Protein AF-A0A5R8P8K2-F1 (afdb_monomer_lite)

Structure (mmCIF, N/CA/C/O backbone):
data_AF-A0A5R8P8K2-F1
#
_entry.id   AF-A0A5R8P8K2-F1
#
loop_
_atom_site.group_PDB
_atom_site.id
_atom_site.type_symbol
_atom_site.label_atom_id
_atom_site.label_alt_id
_atom_site.label_comp_id
_atom_site.label_asym_id
_atom_site.label_entity_id
_atom_site.label_seq_id
_atom_site.pdbx_PDB_ins_code
_atom_site.Cartn_x
_atom_site.Cartn_y
_atom_site.Cartn_z
_atom_site.occupancy
_atom_site.B_iso_or_equiv
_atom_site.auth_seq_id
_atom_site.auth_comp_id
_atom_site.auth_asym_id
_atom_site.auth_atom_id
_atom_site.pdbx_PDB_model_num
ATOM 1 N N . MET A 1 1 ? -7.585 -4.023 28.146 1.00 36.91 1 MET A N 1
ATOM 2 C CA . MET A 1 1 ? -7.656 -3.588 26.735 1.00 36.91 1 MET A CA 1
ATOM 3 C C . MET A 1 1 ? -6.876 -4.606 25.929 1.00 36.91 1 MET A C 1
ATOM 5 O O . MET A 1 1 ? -5.695 -4.771 26.198 1.00 36.91 1 MET A O 1
ATOM 9 N N . LYS A 1 2 ? -7.540 -5.395 25.075 1.00 43.34 2 LYS A N 1
ATOM 10 C CA . LYS A 1 2 ? -6.828 -6.349 24.219 1.00 43.34 2 LYS A CA 1
ATOM 11 C C . LYS A 1 2 ? -6.118 -5.532 23.149 1.00 43.34 2 LYS A C 1
ATOM 13 O O . LYS A 1 2 ? -6.754 -4.705 22.506 1.00 43.34 2 LYS A O 1
ATOM 18 N N . GLN A 1 3 ? -4.813 -5.733 23.046 1.00 44.41 3 GLN A N 1
ATOM 19 C CA . GLN A 1 3 ? -3.959 -5.256 21.972 1.00 44.41 3 GLN A CA 1
ATOM 20 C C . GLN A 1 3 ? -4.504 -5.870 20.674 1.00 44.41 3 GLN A C 1
ATOM 22 O O . GLN A 1 3 ? -4.103 -6.954 20.279 1.00 44.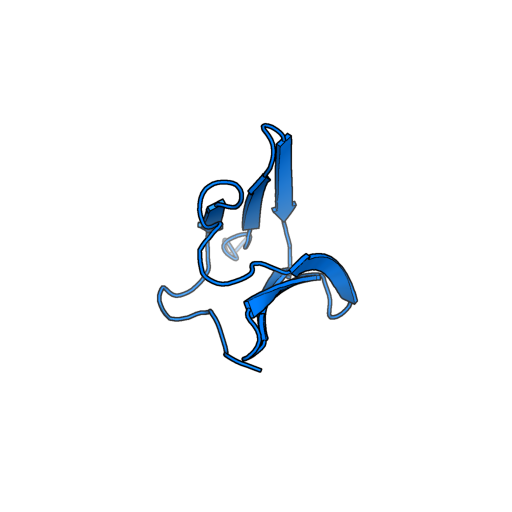41 3 GLN A O 1
ATOM 27 N N . GLN A 1 4 ? -5.535 -5.258 20.083 1.00 50.75 4 GLN A N 1
ATOM 28 C CA . GLN A 1 4 ? -5.773 -5.422 18.658 1.00 50.75 4 GLN A CA 1
ATOM 29 C C . GLN A 1 4 ? -4.533 -4.809 18.031 1.00 50.75 4 GLN A C 1
ATOM 31 O O . GLN A 1 4 ? -4.338 -3.598 18.140 1.00 50.75 4 GLN A O 1
ATOM 36 N N . ASP A 1 5 ? -3.642 -5.663 17.532 1.00 58.28 5 ASP A N 1
ATOM 37 C CA . ASP A 1 5 ? -2.488 -5.258 16.746 1.00 58.28 5 ASP A CA 1
ATOM 38 C C . ASP A 1 5 ? -2.952 -4.181 15.765 1.00 58.28 5 ASP A C 1
ATOM 40 O O . ASP A 1 5 ? -3.749 -4.453 14.867 1.00 58.28 5 ASP A O 1
ATOM 44 N N . GLN A 1 6 ? -2.553 -2.930 16.012 1.00 63.72 6 GLN A N 1
ATOM 45 C CA . GLN A 1 6 ? -2.904 -1.817 15.141 1.00 63.72 6 GLN A CA 1
ATOM 46 C C . GLN A 1 6 ? -2.263 -2.116 13.792 1.00 63.72 6 GLN A C 1
ATOM 48 O O . GLN A 1 6 ? -1.048 -1.964 13.639 1.00 63.72 6 GLN A O 1
ATOM 53 N N . ARG A 1 7 ? -3.069 -2.589 12.837 1.00 78.44 7 ARG A N 1
ATOM 54 C CA . ARG A 1 7 ? -2.599 -2.836 11.481 1.00 78.44 7 ARG A CA 1
ATOM 55 C C . ARG A 1 7 ? -2.090 -1.523 10.920 1.00 78.44 7 ARG A C 1
ATOM 57 O O . ARG A 1 7 ? -2.722 -0.472 11.071 1.00 78.44 7 ARG A O 1
ATOM 64 N N . SER A 1 8 ? -0.913 -1.578 10.316 1.00 85.88 8 SER A N 1
ATOM 65 C CA . SER A 1 8 ? -0.352 -0.413 9.656 1.00 85.88 8 SER A CA 1
ATOM 66 C C . SER A 1 8 ? 0.326 -0.786 8.360 1.00 85.88 8 SER A C 1
ATOM 68 O O . SER A 1 8 ? 1.083 -1.758 8.322 1.00 85.88 8 SER A O 1
ATOM 70 N N . ILE A 1 9 ? 0.087 0.033 7.343 1.00 87.69 9 ILE A N 1
ATOM 71 C CA . ILE A 1 9 ? 0.757 -0.035 6.051 1.00 87.69 9 ILE A CA 1
ATOM 72 C C . ILE A 1 9 ? 1.612 1.216 5.947 1.00 87.69 9 ILE A C 1
ATOM 74 O O . ILE A 1 9 ? 1.087 2.331 5.936 1.00 87.69 9 ILE A O 1
ATOM 78 N N . THR A 1 10 ? 2.925 1.033 5.894 1.00 89.69 10 THR A N 1
ATOM 79 C CA . THR A 1 10 ? 3.849 2.119 5.569 1.00 89.69 10 THR A CA 1
ATOM 80 C C . THR A 1 10 ? 4.299 1.946 4.133 1.00 89.69 10 THR A C 1
ATOM 82 O O . THR A 1 10 ? 4.824 0.895 3.777 1.00 89.69 10 THR A O 1
ATOM 85 N N . ILE A 1 11 ? 4.084 2.967 3.318 1.00 88.31 11 ILE A N 1
ATOM 86 C CA . ILE A 1 11 ? 4.490 3.014 1.920 1.00 88.31 11 ILE A CA 1
ATOM 87 C C . ILE A 1 11 ? 5.662 3.978 1.830 1.00 88.31 11 ILE A C 1
ATOM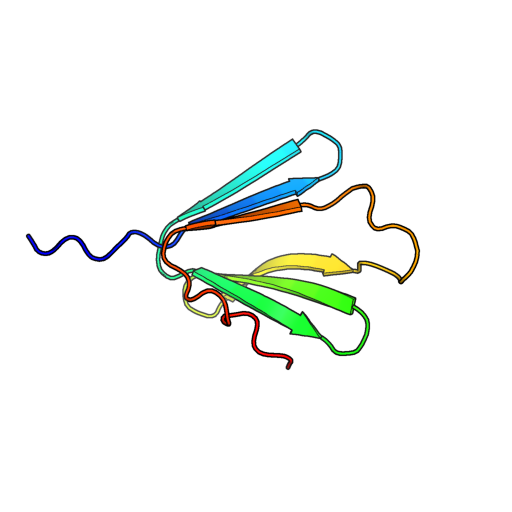 89 O O . ILE A 1 11 ? 5.534 5.123 2.261 1.00 88.31 11 ILE A O 1
ATOM 93 N N . ASN A 1 12 ? 6.782 3.538 1.266 1.00 86.62 12 ASN A N 1
ATOM 94 C CA . ASN A 1 12 ? 7.851 4.448 0.865 1.00 86.62 12 ASN A CA 1
ATOM 95 C C . ASN A 1 12 ? 7.858 4.526 -0.656 1.00 86.62 12 ASN A C 1
ATOM 97 O O . ASN A 1 12 ? 7.987 3.479 -1.289 1.00 86.62 12 ASN A O 1
ATOM 101 N N . PHE A 1 13 ? 7.705 5.724 -1.218 1.00 82.75 13 PHE A N 1
ATOM 102 C CA . PHE A 1 13 ? 7.799 5.982 -2.653 1.00 82.75 13 PHE A CA 1
ATOM 103 C C . PHE A 1 13 ? 8.427 7.347 -2.916 1.00 82.75 13 PHE A C 1
ATOM 105 O O . PHE A 1 13 ? 8.129 8.298 -2.213 1.00 82.75 13 PHE A O 1
ATOM 112 N N . ASP A 1 14 ? 9.321 7.437 -3.903 1.00 79.56 14 ASP A N 1
ATOM 113 C CA . ASP A 1 14 ? 9.958 8.701 -4.325 1.00 79.56 14 ASP A CA 1
ATOM 114 C C . ASP A 1 14 ? 10.615 9.512 -3.180 1.00 79.56 14 ASP A C 1
ATOM 116 O O . ASP A 1 14 ? 10.640 10.738 -3.174 1.00 79.56 14 ASP A O 1
ATOM 120 N N . GLY A 1 15 ? 11.137 8.819 -2.159 1.00 81.88 15 GLY A N 1
ATOM 121 C CA . GLY A 1 15 ? 11.716 9.446 -0.962 1.00 81.88 15 GLY A CA 1
ATOM 122 C C . GLY A 1 15 ? 10.693 9.945 0.067 1.00 81.88 15 GLY A C 1
ATOM 123 O O . GLY A 1 15 ? 11.087 10.393 1.144 1.00 81.88 15 GLY A O 1
ATOM 124 N N . GLU A 1 16 ? 9.398 9.822 -0.217 1.00 84.62 16 GLU A N 1
ATOM 125 C CA . GLU A 1 16 ? 8.310 10.084 0.718 1.00 84.62 16 GLU A CA 1
ATOM 126 C C . GLU A 1 16 ? 7.910 8.809 1.465 1.00 84.62 16 GLU A C 1
ATOM 128 O O . GLU A 1 16 ? 7.956 7.698 0.932 1.00 84.62 16 GLU A O 1
ATOM 133 N N . GLN A 1 17 ? 7.498 8.976 2.721 1.00 89.56 17 GLN A N 1
ATOM 134 C CA . GLN A 1 17 ? 6.964 7.905 3.552 1.00 89.56 17 GLN A CA 1
ATOM 135 C C . GLN A 1 17 ? 5.553 8.272 4.006 1.00 89.56 17 GLN A C 1
ATOM 137 O O . GLN A 1 17 ? 5.356 9.276 4.691 1.00 89.56 17 GLN A O 1
ATOM 142 N N . ILE A 1 18 ? 4.582 7.421 3.679 1.00 90.44 18 ILE A N 1
ATOM 143 C CA . ILE A 1 18 ? 3.194 7.562 4.119 1.00 90.44 18 ILE A CA 1
ATOM 144 C C . ILE A 1 18 ? 2.827 6.366 4.985 1.00 90.44 18 ILE A C 1
ATOM 146 O O . ILE A 1 18 ? 3.024 5.219 4.591 1.00 90.44 18 ILE A O 1
ATOM 150 N N . LYS A 1 19 ? 2.279 6.627 6.171 1.00 90.31 19 LYS A N 1
ATOM 151 C CA . LYS A 1 19 ? 1.842 5.590 7.105 1.00 90.31 19 LYS A CA 1
ATOM 152 C C . LYS A 1 19 ? 0.335 5.656 7.313 1.00 90.31 19 LYS A C 1
ATOM 154 O O . LYS A 1 19 ? -0.174 6.651 7.821 1.00 90.31 19 LYS A O 1
ATOM 159 N N . TYR A 1 20 ? -0.345 4.558 7.007 1.00 89.25 20 TYR A N 1
ATOM 160 C CA . TYR A 1 20 ? -1.757 4.341 7.305 1.00 89.25 20 TYR A CA 1
ATOM 161 C C . TYR A 1 20 ? -1.884 3.425 8.527 1.00 89.25 20 TYR A C 1
ATOM 163 O O . TYR A 1 20 ? -1.183 2.417 8.618 1.00 89.25 20 TYR A O 1
ATOM 171 N N . THR A 1 21 ? -2.746 3.774 9.485 1.00 86.69 21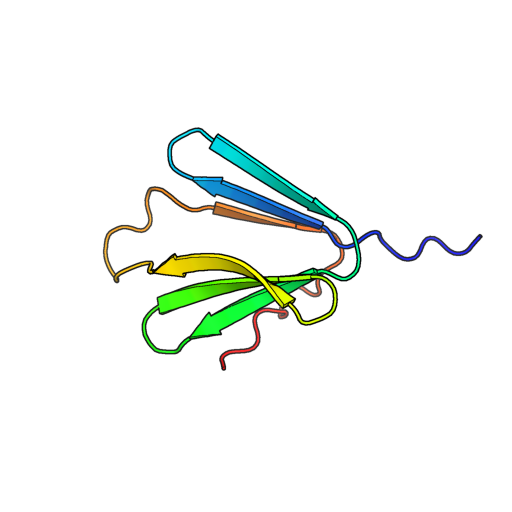 THR A N 1
ATOM 172 C CA . THR A 1 21 ? -2.976 3.010 10.726 1.00 86.69 21 THR A CA 1
ATOM 173 C C . THR A 1 21 ? -4.466 2.865 10.989 1.00 86.69 21 THR A C 1
ATOM 175 O O . THR A 1 21 ? -5.169 3.871 10.953 1.00 86.69 21 THR A O 1
ATOM 178 N N . GLY A 1 22 ? -4.933 1.663 11.326 1.00 84.38 22 GLY A N 1
ATOM 179 C CA . GLY A 1 22 ? -6.352 1.407 11.590 1.00 84.38 22 GLY A CA 1
ATOM 180 C C . GLY A 1 22 ? -6.817 0.115 10.931 1.00 84.38 22 GLY A C 1
ATOM 181 O O . GLY A 1 22 ? -6.042 -0.837 10.846 1.00 84.38 22 GLY A O 1
ATOM 182 N N . ASP A 1 23 ? -8.063 0.089 10.459 1.00 85.75 23 ASP A N 1
ATOM 183 C CA . ASP A 1 23 ? -8.566 -1.003 9.624 1.00 85.75 23 ASP A CA 1
ATOM 184 C C . ASP A 1 23 ? -8.147 -0.773 8.170 1.00 85.75 23 ASP A C 1
ATOM 186 O O . ASP A 1 23 ? -8.869 -0.191 7.361 1.00 85.75 23 ASP A O 1
ATOM 190 N N . VAL A 1 24 ? -6.895 -1.130 7.891 1.00 87.50 24 VAL A N 1
ATOM 191 C CA . VAL A 1 24 ? -6.246 -0.924 6.597 1.00 87.50 24 VAL A CA 1
ATOM 192 C C . VAL A 1 24 ? -6.003 -2.256 5.893 1.00 87.50 24 VAL A C 1
ATOM 194 O O . VAL A 1 24 ? -5.681 -3.253 6.541 1.00 87.50 24 VAL A O 1
ATOM 197 N N . GLU A 1 25 ? -6.106 -2.270 4.564 1.00 87.06 25 GLU A 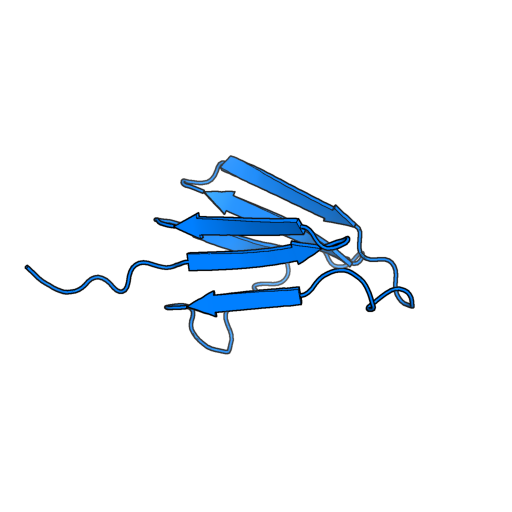N 1
ATOM 198 C CA . GLU A 1 25 ? -5.833 -3.434 3.711 1.00 87.06 25 GLU A CA 1
ATOM 199 C C . GLU A 1 25 ? -4.963 -3.035 2.511 1.00 87.06 25 GLU A C 1
ATOM 201 O O . GLU A 1 25 ? -5.102 -1.932 1.981 1.00 87.06 25 GLU A O 1
ATOM 206 N N . LEU A 1 26 ? -4.083 -3.937 2.064 1.00 85.31 26 LEU A N 1
ATOM 207 C CA . LEU A 1 26 ? -3.304 -3.789 0.832 1.00 85.31 26 LEU A CA 1
ATOM 208 C C . LEU A 1 26 ? -3.854 -4.758 -0.218 1.00 85.31 26 LEU A C 1
ATOM 210 O O . LEU A 1 26 ? -3.884 -5.963 0.016 1.00 85.31 26 LEU A O 1
ATOM 214 N N . LYS A 1 27 ? -4.257 -4.245 -1.380 1.00 86.06 27 LYS A N 1
ATOM 215 C CA . LYS A 1 27 ? -4.774 -5.037 -2.507 1.00 86.06 27 LYS A CA 1
ATOM 216 C C . LYS A 1 27 ? -3.894 -4.832 -3.728 1.00 86.06 27 LYS A C 1
ATOM 218 O O . LYS A 1 27 ? -3.336 -3.750 -3.918 1.00 86.06 27 LYS A O 1
ATOM 223 N N . LYS A 1 28 ? -3.783 -5.851 -4.576 1.00 83.56 28 LYS A N 1
ATOM 224 C CA . LYS A 1 28 ? -3.039 -5.779 -5.836 1.00 83.56 28 LYS A CA 1
ATOM 225 C C . LYS A 1 28 ? -3.894 -6.342 -6.964 1.00 83.56 28 LYS A C 1
ATOM 227 O O . LYS A 1 28 ? -4.440 -7.427 -6.824 1.00 83.56 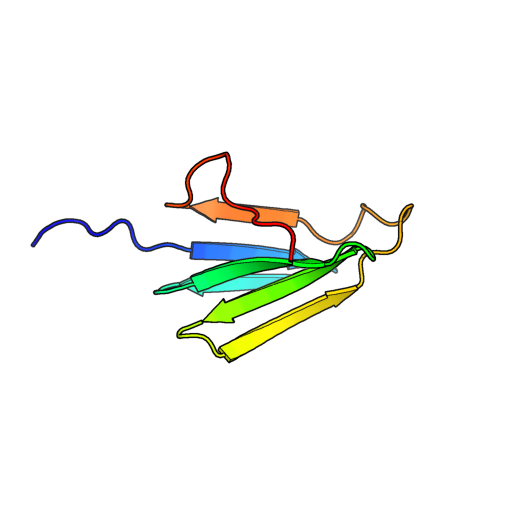28 LYS A O 1
ATOM 232 N N . THR A 1 29 ? -3.976 -5.628 -8.083 1.00 82.44 29 THR A N 1
ATOM 233 C CA . THR A 1 29 ? -4.608 -6.151 -9.301 1.00 82.44 29 THR A CA 1
ATOM 234 C C . THR A 1 29 ? -3.637 -6.998 -10.113 1.00 82.44 29 THR A C 1
ATOM 236 O O . THR A 1 29 ? -2.423 -6.761 -10.106 1.00 82.44 29 THR A O 1
ATOM 239 N N . ALA A 1 30 ? -4.184 -7.907 -10.924 1.00 77.62 30 ALA A N 1
ATOM 240 C CA . ALA A 1 30 ? -3.422 -8.733 -11.870 1.00 77.62 30 ALA A CA 1
ATOM 241 C C . ALA A 1 30 ? -2.505 -7.926 -12.818 1.00 77.62 30 ALA A C 1
ATOM 243 O O . ALA A 1 30 ? -1.473 -8.417 -13.274 1.00 77.62 30 ALA A O 1
ATOM 244 N N . ILE A 1 31 ? -2.849 -6.664 -13.099 1.00 78.56 31 ILE A N 1
ATOM 245 C CA . ILE A 1 31 ? -2.060 -5.766 -13.957 1.00 78.56 31 ILE A CA 1
ATOM 246 C C . ILE A 1 31 ? -0.953 -5.000 -13.208 1.00 78.56 31 ILE A C 1
ATOM 248 O O . ILE A 1 31 ? -0.256 -4.198 -13.825 1.00 78.56 31 ILE A O 1
ATOM 252 N N . GLY A 1 32 ? -0.774 -5.231 -11.901 1.00 79.38 32 GLY A N 1
ATOM 253 C CA . GLY A 1 32 ? 0.302 -4.639 -11.097 1.00 79.38 32 GLY A CA 1
ATOM 254 C C . GLY A 1 32 ? -0.047 -3.321 -10.400 1.00 79.38 32 GLY A C 1
ATOM 255 O O . GLY A 1 32 ? 0.854 -2.608 -9.963 1.00 79.38 32 GLY A O 1
ATOM 256 N N . THR A 1 33 ? -1.328 -2.964 -10.281 1.00 85.44 33 THR A N 1
ATOM 257 C CA . THR A 1 33 ? -1.736 -1.792 -9.490 1.00 85.44 33 THR A CA 1
ATOM 258 C C . THR A 1 33 ? -1.942 -2.184 -8.036 1.00 85.44 33 THR A C 1
ATOM 260 O O . THR A 1 33 ? -2.699 -3.106 -7.753 1.00 85.44 33 THR A O 1
ATOM 263 N N . PHE A 1 34 ? -1.291 -1.470 -7.122 1.00 86.38 34 PHE A N 1
ATOM 264 C CA . PHE A 1 34 ? -1.476 -1.612 -5.682 1.00 86.38 34 PHE A CA 1
ATOM 265 C C . PHE A 1 34 ? -2.480 -0.578 -5.174 1.00 86.38 34 PHE A C 1
ATOM 267 O O . PHE A 1 34 ? -2.484 0.559 -5.647 1.00 86.38 34 PHE A O 1
ATOM 274 N N . TYR A 1 35 ? -3.288 -0.963 -4.191 1.00 88.38 35 TYR A N 1
ATOM 275 C CA . TYR A 1 35 ? -4.279 -0.124 -3.526 1.00 88.38 35 TYR A CA 1
ATOM 276 C C . TYR A 1 35 ? -4.150 -0.294 -2.022 1.00 88.38 35 TYR A C 1
ATOM 278 O O . TYR A 1 35 ? -4.055 -1.423 -1.544 1.00 88.38 35 TYR A O 1
ATOM 286 N N . VAL A 1 36 ? -4.210 0.807 -1.282 1.00 88.88 36 VAL A N 1
ATOM 287 C CA . VAL A 1 36 ? -4.486 0.759 0.153 1.00 88.88 36 VAL A CA 1
ATOM 288 C C . VAL A 1 36 ? -5.922 1.186 0.372 1.00 88.88 36 VAL A C 1
ATOM 290 O O . VAL A 1 36 ? -6.322 2.265 -0.075 1.00 88.88 36 VAL A O 1
ATOM 293 N N . THR A 1 37 ? -6.683 0.339 1.058 1.00 89.69 37 THR A N 1
ATOM 294 C CA . THR A 1 37 ? -8.023 0.676 1.528 1.00 89.69 37 THR A CA 1
ATOM 295 C C . THR A 1 37 ? -8.026 0.895 3.031 1.00 89.69 37 THR A C 1
ATOM 297 O O . THR A 1 37 ? -7.322 0.194 3.752 1.00 89.69 37 THR A O 1
ATOM 300 N N . MET A 1 38 ? -8.806 1.865 3.497 1.00 88.38 38 MET A N 1
ATOM 301 C CA . MET A 1 38 ? -9.075 2.124 4.910 1.00 88.38 38 MET A CA 1
ATOM 302 C C . MET A 1 38 ? -10.589 2.185 5.092 1.00 88.38 38 MET A C 1
ATOM 304 O O . MET A 1 38 ? -11.250 2.901 4.344 1.00 88.38 38 MET A O 1
ATOM 308 N N . ASP A 1 39 ? -11.141 1.380 6.003 1.00 87.00 39 ASP A N 1
ATOM 309 C CA . ASP A 1 39 ? -12.598 1.268 6.214 1.00 87.00 39 ASP A CA 1
ATOM 310 C C . ASP A 1 39 ? -13.388 0.960 4.912 1.00 87.00 39 ASP A C 1
ATOM 312 O O . ASP A 1 39 ? -14.540 1.351 4.735 1.00 87.00 39 ASP A O 1
ATOM 316 N N . GLY A 1 40 ? -12.752 0.252 3.967 1.00 84.62 40 GLY A N 1
ATOM 317 C CA . GLY A 1 40 ? -13.317 -0.097 2.656 1.00 84.62 40 GLY A CA 1
ATOM 318 C C . GLY A 1 40 ? -13.158 0.965 1.557 1.00 84.62 40 GLY A C 1
ATOM 319 O O . GLY A 1 40 ? -13.480 0.684 0.402 1.00 84.62 40 GLY A O 1
ATOM 320 N N . GLU A 1 41 ? -12.617 2.145 1.866 1.00 87.75 41 GLU A N 1
ATOM 321 C CA . GLU A 1 41 ? -12.377 3.219 0.896 1.00 87.75 41 GLU A CA 1
ATOM 322 C C . GLU A 1 41 ? -10.925 3.234 0.414 1.00 87.75 41 GLU A C 1
ATOM 324 O O . GLU A 1 41 ? -10.001 3.029 1.196 1.00 87.75 41 GLU A O 1
ATOM 329 N N . VAL A 1 42 ? -10.692 3.499 -0.876 1.00 89.94 42 VAL A N 1
ATOM 330 C CA . VAL A 1 42 ? -9.330 3.611 -1.426 1.00 89.94 42 VAL A CA 1
ATOM 331 C C . VAL A 1 42 ? -8.711 4.936 -0.989 1.00 89.94 42 VAL A C 1
ATOM 333 O O . VAL A 1 42 ? -9.133 6.000 -1.434 1.00 89.94 42 VAL A O 1
ATOM 336 N N . VAL A 1 43 ? -7.671 4.862 -0.161 1.00 89.94 43 VAL A N 1
ATOM 337 C CA . VAL A 1 43 ? -6.919 6.031 0.331 1.00 89.94 43 VAL A CA 1
ATOM 338 C C . VAL A 1 43 ? -5.593 6.232 -0.398 1.00 89.94 43 VAL A C 1
ATOM 340 O O . VAL A 1 43 ? -4.993 7.303 -0.316 1.00 89.94 43 VAL A O 1
ATOM 343 N N . TRP A 1 44 ? -5.127 5.208 -1.115 1.00 89.62 44 TRP A N 1
ATOM 344 C CA . TRP A 1 44 ? -3.922 5.272 -1.934 1.00 89.62 44 TRP A CA 1
ATOM 345 C C . TRP A 1 44 ? -3.975 4.256 -3.070 1.00 89.62 44 TRP A C 1
ATOM 347 O O . TRP A 1 44 ? -4.484 3.148 -2.895 1.00 89.62 44 TRP A O 1
ATOM 357 N N . SER A 1 45 ? -3.405 4.603 -4.222 1.00 88.25 45 SER A N 1
ATOM 358 C CA . SER A 1 45 ? -3.229 3.667 -5.331 1.00 88.25 45 SER A CA 1
ATOM 359 C C . SER A 1 45 ? -2.021 4.028 -6.184 1.00 88.25 45 SER A C 1
ATOM 361 O O . SER A 1 45 ? -1.847 5.198 -6.519 1.00 88.25 45 SER A O 1
ATOM 363 N N . GLN A 1 46 ? -1.257 3.029 -6.620 1.00 85.38 46 GLN A N 1
ATOM 364 C CA . GLN A 1 46 ? -0.128 3.221 -7.529 1.00 85.38 46 GLN A CA 1
ATOM 365 C C . GLN A 1 46 ? -0.020 2.055 -8.506 1.00 85.38 46 GLN A C 1
ATOM 367 O O . GLN A 1 46 ? -0.017 0.887 -8.116 1.00 85.38 46 GLN A O 1
ATOM 372 N N . HIS A 1 47 ? 0.117 2.372 -9.791 1.00 83.12 47 HIS A N 1
ATOM 373 C CA . HIS A 1 47 ? 0.420 1.373 -10.809 1.00 83.12 47 HIS A CA 1
ATOM 374 C C . HIS A 1 47 ? 1.925 1.086 -10.839 1.00 83.12 47 HIS A C 1
ATOM 376 O O . HIS A 1 47 ? 2.718 1.988 -11.116 1.00 83.12 47 HIS A O 1
ATOM 382 N N . VAL A 1 48 ? 2.314 -0.164 -10.572 1.00 74.50 48 VAL A N 1
ATOM 383 C CA . VAL A 1 48 ? 3.705 -0.630 -10.635 1.00 74.50 48 VAL A CA 1
ATOM 384 C C . VAL A 1 48 ? 3.850 -1.516 -11.869 1.00 74.50 48 VAL A C 1
ATOM 386 O O . VAL A 1 48 ? 3.440 -2.676 -11.890 1.00 74.50 48 VAL A O 1
ATOM 389 N N . ARG A 1 49 ? 4.418 -0.952 -12.937 1.00 68.44 49 ARG A N 1
ATOM 390 C CA . ARG A 1 49 ? 4.643 -1.670 -14.196 1.00 68.44 49 ARG A CA 1
ATOM 391 C C . ARG A 1 49 ? 5.883 -2.558 -14.055 1.00 68.44 49 ARG A C 1
ATOM 393 O O . ARG A 1 49 ? 6.935 -2.071 -13.643 1.00 68.44 49 ARG A O 1
ATOM 400 N N . ASN A 1 50 ? 5.758 -3.842 -14.408 1.00 54.44 50 ASN A N 1
ATOM 401 C CA . ASN A 1 50 ? 6.852 -4.826 -14.399 1.00 54.44 50 ASN A CA 1
ATOM 402 C C . ASN A 1 50 ? 8.157 -4.225 -14.957 1.00 54.44 50 ASN A C 1
ATOM 404 O O . ASN A 1 50 ? 8.233 -3.924 -16.147 1.00 54.44 50 ASN A O 1
ATOM 408 N N . GLY A 1 51 ? 9.163 -4.051 -14.091 1.00 52.62 51 GLY A N 1
ATOM 409 C CA . GLY A 1 51 ? 10.491 -3.530 -14.442 1.00 52.62 51 GLY A CA 1
ATOM 410 C C . GLY A 1 51 ? 10.913 -2.242 -13.725 1.00 52.62 51 GLY A C 1
ATOM 411 O O . GLY A 1 51 ? 12.098 -1.935 -13.734 1.00 52.62 51 GLY A O 1
ATOM 412 N N . VAL A 1 52 ? 9.995 -1.521 -13.068 1.00 49.69 52 VAL A N 1
ATOM 413 C CA . VAL A 1 52 ? 10.316 -0.352 -12.220 1.00 49.69 52 VAL A CA 1
ATOM 414 C C . VAL A 1 52 ? 9.916 -0.661 -10.779 1.00 49.69 52 VAL A C 1
ATOM 416 O O . VAL A 1 52 ? 8.986 -0.092 -10.216 1.00 49.69 52 VAL A O 1
ATOM 419 N N . THR A 1 53 ? 10.583 -1.647 -10.190 1.00 51.28 53 THR A N 1
ATOM 420 C CA . THR A 1 53 ? 10.397 -2.040 -8.785 1.00 51.28 53 THR A CA 1
ATOM 421 C C . THR A 1 53 ? 11.087 -1.083 -7.811 1.00 51.28 53 THR A C 1
ATOM 423 O O . THR A 1 53 ? 10.940 -1.241 -6.607 1.00 51.28 53 THR A O 1
ATOM 426 N N . GLU A 1 54 ? 11.857 -0.108 -8.300 1.00 54.47 54 GLU A N 1
ATOM 427 C CA . GLU A 1 54 ? 12.805 0.628 -7.454 1.00 54.47 54 GLU A CA 1
ATOM 428 C C . GLU A 1 54 ? 12.170 1.678 -6.538 1.00 54.47 54 GLU A C 1
ATOM 430 O O . GLU A 1 54 ? 12.814 2.094 -5.581 1.00 54.47 54 GLU A O 1
ATOM 435 N N . ALA A 1 55 ? 10.922 2.091 -6.768 1.00 66.75 55 ALA A N 1
ATOM 436 C CA . ALA A 1 55 ? 10.374 3.215 -6.014 1.00 66.75 55 ALA A CA 1
ATOM 437 C C . ALA A 1 55 ? 9.504 2.818 -4.819 1.00 66.75 55 ALA A C 1
ATOM 439 O O . ALA A 1 55 ? 9.569 3.517 -3.821 1.00 66.75 55 ALA A O 1
ATOM 440 N N . VAL A 1 56 ? 8.701 1.746 -4.879 1.00 72.12 56 VAL A N 1
ATOM 441 C CA . VAL A 1 56 ? 7.649 1.503 -3.871 1.00 72.12 56 VAL A CA 1
ATOM 442 C C . VAL A 1 56 ? 7.976 0.315 -2.971 1.00 72.12 56 VAL A C 1
ATOM 444 O O . VAL A 1 56 ? 8.040 -0.822 -3.435 1.00 72.12 56 VAL A O 1
ATOM 447 N N . THR A 1 57 ? 8.115 0.561 -1.668 1.00 80.62 57 THR A N 1
ATOM 448 C CA . THR A 1 57 ? 8.255 -0.492 -0.647 1.00 80.62 57 THR A CA 1
ATOM 449 C C . THR A 1 57 ? 7.121 -0.418 0.369 1.00 80.62 57 THR A C 1
ATOM 451 O O . THR A 1 57 ? 6.679 0.673 0.731 1.00 80.62 57 THR A O 1
ATOM 454 N N . PHE A 1 58 ? 6.664 -1.580 0.840 1.00 81.94 58 PHE A N 1
ATOM 455 C CA . PHE A 1 58 ? 5.585 -1.703 1.820 1.00 81.94 58 PHE A CA 1
ATOM 456 C C . PHE A 1 58 ? 6.112 -2.350 3.108 1.00 81.94 58 PHE A C 1
ATOM 458 O O . PHE A 1 58 ? 6.632 -3.463 3.067 1.00 81.94 58 PHE A O 1
ATOM 465 N N . ASP A 1 59 ? 5.955 -1.676 4.249 1.00 84.56 59 ASP A N 1
ATOM 466 C CA . ASP A 1 59 ? 6.144 -2.258 5.585 1.00 84.56 59 ASP A CA 1
ATOM 467 C C . ASP A 1 59 ? 4.764 -2.538 6.189 1.00 84.56 59 ASP A C 1
ATOM 469 O O . ASP A 1 59 ? 3.971 -1.619 6.427 1.00 84.56 59 ASP A O 1
ATOM 473 N N . LEU A 1 60 ? 4.467 -3.824 6.375 1.00 84.38 60 LEU A N 1
ATOM 474 C CA . LEU A 1 60 ? 3.175 -4.323 6.833 1.00 84.38 60 LEU A CA 1
ATOM 475 C C . LEU A 1 60 ? 3.312 -4.826 8.271 1.00 84.38 60 LEU A C 1
ATOM 477 O O . LEU A 1 60 ? 3.975 -5.830 8.526 1.00 84.38 60 LEU A O 1
ATOM 481 N N . LYS A 1 61 ? 2.659 -4.151 9.223 1.00 80.19 61 LYS A N 1
ATOM 482 C CA . LYS A 1 61 ? 2.602 -4.595 10.627 1.00 80.19 61 LYS A CA 1
ATOM 483 C C . LYS A 1 61 ? 1.205 -5.069 10.977 1.00 80.19 61 LYS A C 1
ATOM 485 O O . LYS A 1 61 ? 0.234 -4.390 10.662 1.00 80.19 61 LYS A O 1
ATOM 490 N N . GLY A 1 62 ? 1.113 -6.220 11.641 1.00 69.44 62 GLY A N 1
ATOM 491 C CA . GLY A 1 62 ? -0.169 -6.819 12.030 1.00 69.44 62 GLY A CA 1
ATOM 492 C C . GLY A 1 62 ? -0.928 -7.500 10.881 1.00 69.44 62 GLY A C 1
ATOM 493 O O . GLY A 1 62 ? -2.083 -7.886 11.065 1.00 69.44 62 GLY A O 1
ATOM 494 N N . PHE A 1 63 ? -0.295 -7.659 9.713 1.00 65.00 63 PHE A N 1
ATOM 495 C CA . PHE A 1 63 ? -0.810 -8.460 8.600 1.00 65.00 63 PHE A CA 1
ATOM 496 C C . PHE A 1 63 ? -0.227 -9.879 8.655 1.00 65.00 63 PHE A C 1
ATOM 498 O O . PHE A 1 63 ? 0.962 -10.027 8.954 1.00 65.00 63 PHE A O 1
ATOM 505 N N . PRO A 1 64 ? -1.020 -10.930 8.378 1.00 53.19 64 PRO A N 1
ATOM 506 C CA . PRO A 1 64 ? -0.463 -12.256 8.131 1.00 53.19 64 PRO A CA 1
ATOM 507 C C . PRO A 1 64 ? 0.460 -12.200 6.901 1.00 53.19 64 PRO A C 1
ATOM 509 O O . PRO A 1 64 ? 0.171 -11.478 5.951 1.00 53.19 64 PRO A O 1
ATOM 512 N N . LEU A 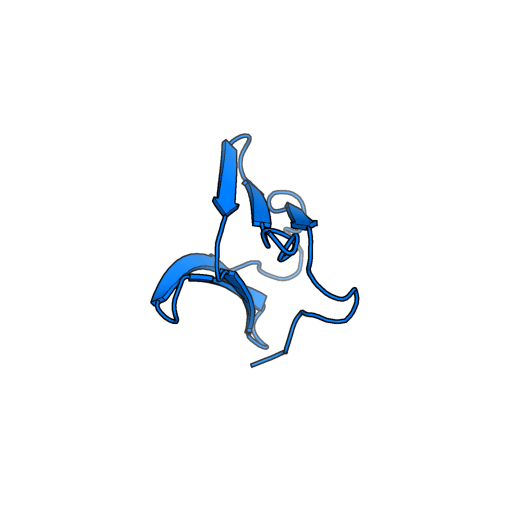1 65 ? 1.566 -12.953 6.916 1.00 51.09 65 LEU A N 1
ATOM 513 C CA . LEU A 1 65 ? 2.588 -12.973 5.849 1.00 51.09 65 LEU A CA 1
ATOM 514 C C . LEU A 1 65 ? 2.046 -13.375 4.457 1.00 51.09 65 LEU A C 1
ATOM 516 O O . LEU A 1 65 ? 2.709 -13.111 3.460 1.00 51.09 65 LEU A O 1
ATOM 520 N N . ASP A 1 66 ? 0.839 -13.942 4.392 1.00 53.03 66 ASP A N 1
ATOM 521 C CA . ASP A 1 66 ? 0.093 -14.287 3.169 1.00 53.03 66 ASP A CA 1
ATOM 522 C C . ASP A 1 66 ? -0.882 -13.184 2.690 1.00 53.03 66 ASP A C 1
ATOM 524 O O . ASP A 1 66 ? -1.598 -13.358 1.710 1.00 53.03 66 ASP A O 1
ATOM 528 N N . GLY A 1 67 ? -0.958 -12.046 3.384 1.00 47.06 67 GLY A N 1
ATOM 529 C CA . GLY A 1 67 ? -2.057 -11.077 3.287 1.00 47.06 67 GLY A CA 1
ATOM 530 C C . GLY A 1 67 ? -2.013 -10.080 2.126 1.00 47.06 67 GLY A C 1
ATOM 531 O O . GLY A 1 67 ? -2.306 -8.906 2.350 1.00 47.06 67 GLY A O 1
ATOM 532 N N . VAL A 1 68 ? -1.657 -10.505 0.914 1.00 55.84 68 VAL A N 1
ATOM 533 C CA . VAL A 1 68 ? -2.000 -9.744 -0.300 1.00 55.84 68 VAL A CA 1
ATOM 534 C C . VAL A 1 68 ? -2.941 -10.611 -1.119 1.00 55.84 68 VAL A C 1
ATOM 536 O O . VAL A 1 68 ? -2.498 -11.401 -1.949 1.00 55.84 68 VAL A O 1
ATOM 539 N N . ASP A 1 69 ? -4.241 -10.480 -0.863 1.00 52.50 69 ASP A N 1
ATOM 540 C CA . ASP A 1 69 ? -5.249 -11.061 -1.744 1.00 52.50 69 ASP A CA 1
ATOM 541 C C . ASP A 1 69 ? -5.117 -10.418 -3.135 1.00 52.50 69 ASP A C 1
ATOM 543 O O . ASP A 1 69 ? -5.137 -9.189 -3.290 1.00 52.50 69 ASP A O 1
ATOM 547 N N . GLU A 1 70 ? -4.929 -11.263 -4.148 1.00 46.03 70 GLU A N 1
ATOM 548 C CA . GLU A 1 70 ? -5.011 -10.872 -5.552 1.00 46.03 70 GLU A CA 1
ATOM 549 C C . GLU A 1 70 ? -6.493 -10.690 -5.897 1.00 46.03 70 GLU A C 1
ATOM 551 O O . GLU A 1 70 ? -7.293 -11.612 -5.728 1.00 46.03 70 GLU A O 1
ATOM 556 N N . VAL A 1 71 ? -6.857 -9.485 -6.339 1.00 56.47 71 VAL A N 1
ATOM 557 C CA . VAL A 1 71 ? -8.211 -9.148 -6.812 1.00 56.47 71 VAL A CA 1
ATOM 558 C C . VAL A 1 71 ? -8.264 -9.025 -8.327 1.00 56.47 71 VAL A C 1
ATOM 560 O O . VAL A 1 71 ? -7.292 -8.508 -8.935 1.00 56.47 71 VAL A O 1
#

Radius of gyration: 12.49 Å; chains: 1; bounding box: 26×24×41 Å

InterPro domains:
  IPR011893 Selenoprotein, Rdx-type [PF10262] (22-55)

Organism: NCBI:txid135487

Sequence (71 aa):
MKQQDQRSITINFDGEQIKYTGDVELKKTAIGTFYVTMDGEVVWSQHVRNGVTEAVTFDLKGFPLDGVDEV

Foldseek 3Di:
DDCPFFKKKWKFFPNDIDIDTHQWAWEAEPQQKIFIDDPNHTPDIDRDHPPPPPGIDIDITSADPPRHDYD

pLDDT: mean 75.0, std 15.57, range [36.91, 90.44]

Secondary structure (DSSP, 8-state):
-------EEEEEETTEEEEEESSEEEEE-TTSEEEEEETTEEEEEEE--TT--SS-EEEEESS-TT---B-